Protein AF-A0A832TJN8-F1 (afdb_monomer_lite)

Secondary structure (DSSP, 8-state):
----SSS--GGG----SEEEEEEEEEEEE-SS-EEEEEEEEEEE-SS--S---EE--S--------SSS-----EEGGGTEE-

Foldseek 3Di:
DPPDPDPDDPVVDDDDQKDWDDKDWDWDDDPVDIDIDIDTDIDGPPDDDPDDKDQAEPDDDPDDADPPDGDDWDQPHVVSIID

Sequence (83 aa):
MNNRLYKYYPEDFGELTVDVLHMDMVFDVYDDRTNVKSVLRVRTKDSPIEKLELNCKDLEIRAVSCFQSEVSYRYRTDDAILE

pLDDT: mean 92.7, std 7.88, range [45.06, 98.38]

Structure (mmCIF, N/CA/C/O backbone):
data_AF-A0A832TJN8-F1
#
_entry.id   AF-A0A832TJN8-F1
#
loop_
_atom_site.group_PDB
_atom_site.id
_atom_site.type_symbol
_atom_site.label_atom_id
_atom_site.label_alt_id
_atom_site.label_comp_id
_atom_site.label_asym_id
_atom_site.label_entity_id
_atom_site.label_seq_id
_atom_site.pdbx_PDB_ins_code
_atom_site.Cartn_x
_atom_site.Cartn_y
_atom_site.Cartn_z
_atom_site.occupancy
_atom_site.B_iso_or_equiv
_atom_site.auth_seq_id
_atom_site.auth_comp_id
_atom_site.auth_asym_id
_atom_site.auth_atom_id
_atom_site.pdbx_PDB_model_num
ATOM 1 N N . MET A 1 1 ? -22.016 -20.926 9.218 1.00 45.06 1 MET A N 1
ATOM 2 C CA . MET A 1 1 ? -21.250 -20.171 8.203 1.00 45.06 1 MET A CA 1
ATOM 3 C C . MET A 1 1 ? -22.207 -19.195 7.547 1.00 45.06 1 MET A C 1
ATOM 5 O O . MET A 1 1 ? -23.202 -19.644 6.994 1.00 45.06 1 MET A O 1
ATOM 9 N N . ASN A 1 2 ? -21.974 -17.888 7.678 1.00 55.88 2 ASN A N 1
ATOM 10 C CA . ASN A 1 2 ? -22.783 -16.890 6.979 1.00 55.88 2 ASN A CA 1
ATOM 11 C C . ASN A 1 2 ? -22.459 -16.972 5.482 1.00 55.88 2 ASN A C 1
ATOM 13 O O . ASN A 1 2 ? -21.335 -16.675 5.087 1.00 55.88 2 ASN A O 1
ATOM 17 N N . ASN A 1 3 ? -23.429 -17.397 4.666 1.00 74.56 3 ASN A N 1
ATOM 18 C CA . ASN A 1 3 ? -23.344 -17.394 3.203 1.00 74.56 3 ASN A CA 1
ATOM 19 C C . ASN A 1 3 ? -23.399 -15.945 2.695 1.00 74.56 3 ASN A C 1
ATOM 21 O O . ASN A 1 3 ? -24.431 -15.465 2.230 1.00 74.56 3 ASN A O 1
ATOM 25 N N . ARG A 1 4 ? -22.293 -15.216 2.841 1.00 84.06 4 ARG A N 1
ATOM 26 C CA . ARG A 1 4 ? -22.131 -13.896 2.236 1.00 84.06 4 ARG A CA 1
ATOM 27 C C . ARG A 1 4 ? -21.863 -14.076 0.737 1.00 84.06 4 ARG A C 1
ATOM 29 O O . ARG A 1 4 ? -20.909 -14.746 0.363 1.00 84.06 4 ARG A O 1
ATOM 36 N N . LEU A 1 5 ? -22.708 -13.475 -0.108 1.00 87.31 5 LEU A N 1
ATOM 37 C CA . LEU A 1 5 ? -22.568 -13.502 -1.573 1.00 87.31 5 LEU A CA 1
ATOM 38 C C . LEU A 1 5 ? -21.369 -12.666 -2.066 1.00 87.31 5 LEU A C 1
ATOM 40 O O . LEU A 1 5 ? -20.743 -13.003 -3.066 1.00 87.31 5 LEU A O 1
ATOM 44 N N . TYR A 1 6 ? -21.050 -11.586 -1.348 1.00 85.88 6 TYR A N 1
ATOM 45 C CA . TYR A 1 6 ? -19.950 -10.665 -1.641 1.00 85.88 6 TYR A CA 1
ATOM 46 C C . TYR A 1 6 ? -18.963 -10.572 -0.473 1.00 85.88 6 TYR A C 1
ATOM 48 O O . TYR A 1 6 ? -19.325 -10.836 0.673 1.00 85.88 6 TYR A O 1
ATOM 56 N N . LYS A 1 7 ? -17.716 -10.172 -0.769 1.00 82.62 7 LYS A N 1
ATOM 57 C CA . LYS A 1 7 ? -16.654 -9.988 0.237 1.00 82.62 7 LYS A CA 1
ATOM 58 C C . LYS A 1 7 ? -16.961 -8.841 1.209 1.00 82.62 7 LYS A C 1
ATOM 60 O O . LYS A 1 7 ? -16.661 -8.978 2.388 1.00 82.62 7 LYS A O 1
ATOM 65 N N . TYR A 1 8 ? -17.574 -7.760 0.719 1.00 88.31 8 TYR A N 1
ATOM 66 C CA . TYR A 1 8 ? -17.860 -6.550 1.492 1.00 88.31 8 TYR A CA 1
ATOM 67 C C . TYR A 1 8 ? -19.335 -6.150 1.401 1.00 88.31 8 TYR A C 1
ATOM 69 O O . TYR A 1 8 ? -19.946 -6.255 0.335 1.00 88.31 8 TYR A O 1
ATOM 77 N N . TYR A 1 9 ? -19.864 -5.640 2.507 1.00 90.38 9 TYR A N 1
ATOM 78 C CA . TYR A 1 9 ? -21.180 -5.027 2.663 1.00 90.38 9 TYR A CA 1
ATOM 79 C C . TYR A 1 9 ? -21.031 -3.648 3.319 1.00 90.38 9 TYR A C 1
ATOM 81 O O . TYR A 1 9 ? -20.001 -3.396 3.944 1.00 90.38 9 TYR A O 1
ATOM 89 N N . PRO A 1 10 ? -22.024 -2.746 3.205 1.00 91.19 10 PRO A N 1
ATOM 90 C CA . PRO A 1 10 ? -21.944 -1.400 3.777 1.00 91.19 10 PRO A CA 1
ATOM 91 C C . PRO A 1 10 ? -21.528 -1.365 5.254 1.00 91.19 10 PRO A C 1
ATOM 93 O O . PRO A 1 10 ? -20.737 -0.512 5.640 1.00 91.19 10 PRO A O 1
ATOM 96 N N . GLU A 1 11 ? -22.002 -2.312 6.064 1.00 90.06 11 GLU A N 1
ATOM 97 C CA . GLU A 1 11 ? -21.665 -2.419 7.486 1.00 90.06 11 GLU A CA 1
ATOM 98 C C . GLU A 1 11 ? -20.202 -2.796 7.774 1.00 90.06 11 GLU A C 1
ATOM 100 O O . GLU A 1 11 ? -19.735 -2.591 8.892 1.00 90.06 11 GLU A O 1
ATOM 105 N N . ASP A 1 12 ? -19.470 -3.321 6.787 1.00 87.81 12 ASP A N 1
ATOM 106 C CA . ASP A 1 12 ? -18.045 -3.640 6.927 1.00 87.81 12 ASP A CA 1
ATOM 107 C C . ASP A 1 12 ? -17.158 -2.383 6.815 1.00 87.81 12 ASP A C 1
ATOM 109 O O . ASP A 1 12 ? -15.972 -2.427 7.143 1.00 87.81 12 ASP A O 1
ATOM 113 N N . PHE A 1 13 ? -17.711 -1.256 6.351 1.00 86.44 13 PHE A N 1
ATOM 114 C CA . PHE A 1 13 ? -16.978 -0.005 6.170 1.00 86.44 13 PHE A CA 1
ATOM 115 C C . PHE A 1 13 ? -17.170 0.911 7.381 1.00 86.44 13 PHE A C 1
ATOM 117 O O . PHE A 1 13 ? -18.130 1.674 7.470 1.00 86.44 13 PHE A O 1
ATOM 124 N N . GLY A 1 14 ? -16.230 0.824 8.321 1.00 85.62 14 GLY A N 1
ATOM 125 C CA . GLY A 1 14 ? -16.113 1.754 9.442 1.00 85.62 14 GLY A CA 1
ATOM 126 C C . GLY A 1 14 ? -15.315 3.012 9.097 1.00 85.62 14 GLY A C 1
ATOM 127 O O . GLY A 1 14 ? -14.776 3.167 7.998 1.00 85.62 14 GLY A O 1
ATOM 128 N N . GLU A 1 15 ? -15.202 3.914 10.068 1.00 87.81 15 GLU A N 1
ATOM 129 C CA . GLU A 1 15 ? -14.302 5.056 9.945 1.00 87.81 15 GLU A CA 1
ATOM 130 C C . GLU A 1 15 ? -12.838 4.606 9.939 1.00 87.81 15 GLU A C 1
ATOM 132 O O . GLU A 1 15 ? -12.420 3.745 10.714 1.00 87.81 15 GLU A 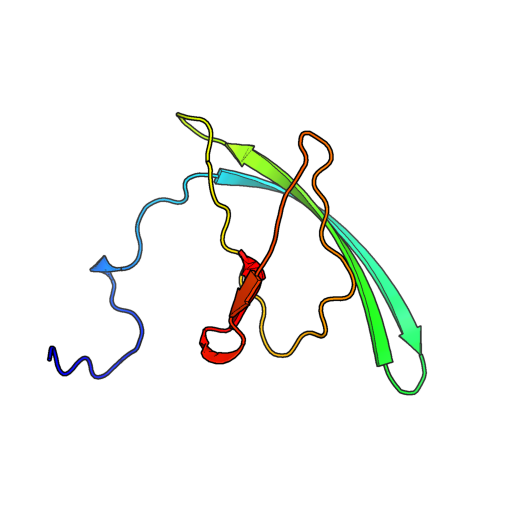O 1
ATOM 137 N N . LEU A 1 16 ? -12.032 5.229 9.078 1.00 90.56 16 LEU A N 1
ATOM 138 C CA . LEU A 1 16 ? -10.588 5.019 9.082 1.00 90.56 16 LEU A CA 1
ATOM 139 C C . LEU A 1 16 ? -9.980 5.565 10.377 1.00 90.56 16 LEU A C 1
ATOM 141 O O . LEU A 1 16 ? -10.298 6.680 10.791 1.00 90.56 16 LEU A O 1
ATOM 145 N N . THR A 1 17 ? -9.051 4.813 10.963 1.00 92.12 17 THR A N 1
ATOM 146 C CA . THR A 1 17 ? -8.307 5.189 12.180 1.00 92.12 17 THR A CA 1
ATOM 147 C C . THR A 1 17 ? -7.148 6.153 11.908 1.00 92.12 17 THR A C 1
ATOM 149 O O . THR A 1 17 ? -6.556 6.708 12.839 1.00 92.12 17 THR A O 1
ATOM 152 N N . VAL A 1 18 ? -6.827 6.372 10.631 1.00 94.25 18 VAL A N 1
ATOM 153 C CA . VAL A 1 18 ? -5.763 7.266 10.172 1.00 94.25 18 VAL A CA 1
ATOM 154 C C . VAL A 1 18 ? -6.251 8.190 9.066 1.00 94.25 18 VAL A C 1
ATOM 156 O O . VAL A 1 18 ? -7.093 7.813 8.252 1.00 94.25 18 VAL A O 1
ATOM 159 N N . ASP A 1 19 ? -5.653 9.374 9.003 1.00 94.94 19 ASP A N 1
ATOM 160 C CA . ASP A 1 19 ? -5.739 10.270 7.856 1.00 94.94 19 ASP A CA 1
ATOM 161 C C . ASP A 1 19 ? -4.460 10.159 7.022 1.00 94.94 19 ASP A C 1
ATOM 163 O O . ASP A 1 19 ? -3.343 10.249 7.544 1.00 94.94 19 ASP A O 1
ATOM 167 N N . VAL A 1 20 ? -4.608 10.004 5.707 1.00 93.75 20 VAL A N 1
ATOM 168 C CA . VAL A 1 20 ? -3.480 10.075 4.772 1.00 93.75 20 VAL A CA 1
ATOM 169 C C . VAL A 1 20 ? -3.170 11.544 4.502 1.00 93.75 20 VAL A C 1
ATOM 171 O O . VAL A 1 20 ? -4.007 12.273 3.976 1.00 93.75 20 VAL A O 1
AT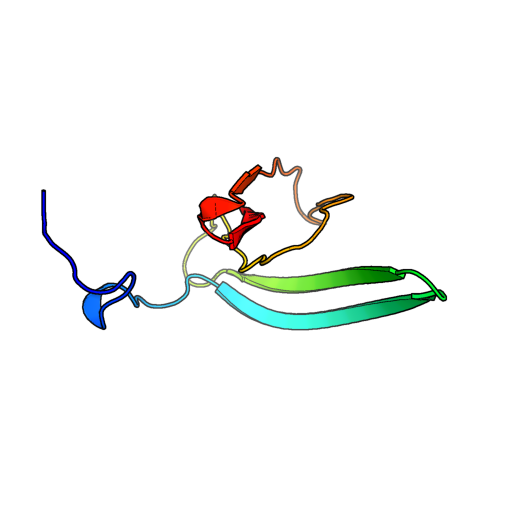OM 174 N N . LEU A 1 21 ? -1.968 11.989 4.870 1.00 96.25 21 LEU A N 1
ATOM 175 C CA . LEU A 1 21 ? -1.546 13.380 4.691 1.00 96.25 21 LEU A CA 1
ATOM 176 C C . LEU A 1 21 ? -0.843 13.606 3.354 1.00 96.25 21 LEU A C 1
ATOM 178 O O . LEU A 1 21 ? -1.060 14.628 2.711 1.00 96.25 21 LEU A O 1
ATOM 182 N N . HIS A 1 22 ? 0.052 12.689 2.984 1.00 96.50 22 HIS A N 1
ATOM 183 C CA . HIS A 1 22 ? 0.864 12.789 1.775 1.00 96.50 22 HIS A CA 1
ATOM 184 C C . HIS A 1 22 ? 1.376 11.417 1.340 1.00 96.50 22 HIS A C 1
ATOM 186 O O . HIS A 1 22 ? 1.534 10.520 2.173 1.00 96.50 22 HIS A O 1
ATOM 192 N N . MET A 1 23 ? 1.696 11.283 0.056 1.00 95.88 23 MET A N 1
ATOM 193 C CA . MET A 1 23 ? 2.360 10.111 -0.496 1.00 95.88 23 MET A CA 1
ATOM 194 C C . MET A 1 23 ? 3.388 10.552 -1.532 1.00 95.88 23 MET A C 1
ATOM 196 O O . MET A 1 23 ? 3.044 11.220 -2.503 1.00 95.88 23 MET A O 1
ATOM 200 N N . ASP A 1 24 ? 4.635 10.147 -1.325 1.00 97.38 24 ASP A N 1
ATOM 201 C CA . ASP A 1 24 ? 5.708 10.303 -2.300 1.00 97.38 24 ASP A CA 1
ATOM 202 C C . ASP A 1 24 ? 5.946 8.969 -2.999 1.00 97.38 24 ASP A C 1
ATOM 204 O O . ASP A 1 24 ? 6.101 7.936 -2.341 1.00 97.38 24 ASP A O 1
ATOM 208 N N . MET A 1 25 ? 5.996 8.985 -4.330 1.00 97.50 25 MET A N 1
ATOM 209 C CA . MET A 1 25 ? 6.237 7.790 -5.132 1.00 97.50 25 MET A CA 1
ATOM 210 C C . MET A 1 25 ? 7.375 8.020 -6.116 1.00 97.50 25 MET A C 1
ATOM 212 O O . MET A 1 25 ? 7.413 9.028 -6.819 1.00 97.50 25 MET A O 1
ATOM 216 N N . VAL A 1 26 ? 8.281 7.051 -6.187 1.00 98.31 26 VAL A N 1
ATOM 217 C CA . VAL A 1 26 ? 9.349 6.990 -7.185 1.00 98.31 26 VAL A CA 1
ATOM 218 C C . VAL A 1 26 ? 9.195 5.690 -7.956 1.00 98.31 26 VAL A C 1
ATOM 220 O O . VAL A 1 26 ? 9.059 4.624 -7.351 1.00 98.31 26 VAL A O 1
ATOM 223 N N . PHE A 1 27 ? 9.198 5.798 -9.282 1.00 98.25 27 PHE A N 1
ATOM 224 C CA . PHE A 1 27 ? 9.047 4.680 -10.202 1.00 98.25 27 PHE A CA 1
ATOM 225 C C . PHE A 1 27 ? 10.321 4.538 -11.026 1.00 98.25 27 PHE A C 1
ATOM 227 O O . PHE A 1 27 ? 10.619 5.399 -11.853 1.00 98.25 27 PHE A O 1
ATOM 234 N N . ASP A 1 28 ? 11.030 3.434 -10.827 1.00 98.31 28 ASP A N 1
ATOM 235 C CA . ASP A 1 28 ? 12.141 3.041 -11.685 1.00 98.31 28 ASP A CA 1
ATOM 236 C C . ASP A 1 28 ? 11.612 2.021 -12.698 1.00 98.31 28 ASP A C 1
ATOM 238 O O . ASP A 1 28 ? 11.274 0.887 -12.341 1.00 98.31 28 ASP A O 1
ATOM 242 N N . VAL A 1 29 ? 11.486 2.445 -13.955 1.00 98.38 29 VAL A N 1
ATOM 243 C CA . VAL A 1 29 ? 10.892 1.648 -15.036 1.00 98.38 29 VAL A CA 1
ATOM 244 C C . VAL A 1 29 ? 11.992 0.975 -15.853 1.00 98.38 29 VAL A C 1
ATOM 246 O O . VAL A 1 29 ? 12.912 1.637 -16.332 1.00 98.38 29 VAL A O 1
ATOM 249 N N . TYR A 1 30 ? 11.869 -0.337 -16.024 1.00 98.06 30 TYR A N 1
ATOM 250 C CA . TYR A 1 30 ? 12.722 -1.183 -16.855 1.00 98.06 30 TYR A CA 1
ATOM 251 C C . TYR A 1 30 ? 11.866 -1.901 -17.906 1.00 98.06 30 TYR A C 1
ATOM 253 O O . TYR A 1 30 ? 10.638 -1.889 -17.831 1.00 98.06 30 TYR A O 1
ATOM 261 N N . ASP A 1 31 ? 12.511 -2.574 -18.857 1.00 98.38 31 ASP A N 1
ATOM 262 C CA . ASP A 1 31 ? 11.819 -3.280 -19.942 1.00 98.38 31 ASP A CA 1
ATOM 263 C C . ASP A 1 31 ? 10.897 -4.411 -19.446 1.00 98.38 31 ASP A C 1
ATOM 265 O O . ASP A 1 31 ? 9.886 -4.708 -20.080 1.00 98.38 31 ASP A O 1
ATOM 269 N N . ASP A 1 32 ? 11.234 -5.047 -18.318 1.00 98.06 32 ASP A N 1
ATOM 270 C CA . ASP A 1 32 ? 10.549 -6.233 -17.786 1.00 98.06 32 ASP A CA 1
ATOM 271 C C . ASP A 1 32 ? 9.816 -6.001 -16.455 1.00 98.06 32 ASP A C 1
ATOM 273 O O . ASP A 1 32 ? 9.074 -6.874 -15.999 1.00 98.06 32 ASP A O 1
ATOM 277 N N . ARG A 1 33 ? 10.023 -4.848 -15.808 1.00 97.06 33 ARG A N 1
ATOM 278 C CA . ARG A 1 33 ? 9.464 -4.545 -14.485 1.00 97.06 33 ARG A CA 1
ATOM 279 C C . ARG A 1 33 ? 9.454 -3.053 -14.188 1.00 97.06 33 ARG A C 1
ATOM 281 O O . ARG A 1 33 ? 10.243 -2.286 -14.730 1.00 97.06 33 ARG A O 1
ATOM 288 N N . THR A 1 34 ? 8.659 -2.682 -13.194 1.00 98.19 34 THR A N 1
ATOM 289 C CA . THR A 1 34 ? 8.725 -1.365 -12.559 1.00 98.19 34 THR A CA 1
ATOM 290 C C . THR A 1 34 ? 8.958 -1.552 -11.071 1.00 98.19 34 THR A C 1
ATOM 292 O O . THR A 1 34 ? 8.159 -2.197 -10.393 1.00 98.19 34 THR A O 1
ATOM 295 N N . ASN A 1 35 ? 10.035 -0.972 -10.554 1.00 98.00 35 ASN A N 1
ATOM 296 C CA . ASN A 1 35 ? 10.261 -0.902 -9.119 1.00 98.00 35 ASN A CA 1
ATOM 297 C C . ASN A 1 35 ? 9.598 0.364 -8.579 1.00 98.00 35 ASN A C 1
ATOM 299 O O . ASN A 1 35 ? 9.780 1.450 -9.128 1.00 98.00 35 ASN A O 1
ATOM 303 N N . VAL A 1 36 ? 8.844 0.227 -7.491 1.00 97.88 36 VAL A N 1
ATOM 304 C CA . VAL A 1 36 ? 8.140 1.348 -6.867 1.00 97.88 36 VAL A CA 1
ATOM 305 C C . VAL A 1 36 ? 8.642 1.528 -5.447 1.00 97.88 36 VAL A C 1
ATOM 307 O O . VAL A 1 36 ? 8.561 0.612 -4.629 1.00 97.88 36 VAL A O 1
ATOM 310 N N . LYS A 1 37 ? 9.119 2.732 -5.137 1.00 97.81 37 LYS A N 1
ATOM 311 C CA . LYS A 1 37 ? 9.318 3.178 -3.760 1.00 97.81 37 LYS A CA 1
ATOM 312 C C . LYS A 1 37 ? 8.180 4.116 -3.391 1.00 97.81 37 LYS A C 1
ATOM 314 O O . LYS A 1 37 ? 7.990 5.137 -4.044 1.00 97.81 37 LYS A O 1
ATOM 319 N N . SER A 1 38 ? 7.457 3.778 -2.331 1.00 96.12 38 SER A N 1
ATOM 320 C CA . SER A 1 38 ? 6.374 4.592 -1.783 1.00 96.12 38 SER A CA 1
ATOM 321 C C . SER A 1 38 ? 6.710 5.016 -0.358 1.00 96.12 38 SER A C 1
ATOM 323 O O . SER A 1 38 ? 7.088 4.179 0.461 1.00 96.12 38 SER A O 1
ATOM 325 N N . VAL A 1 39 ? 6.548 6.302 -0.056 1.00 96.81 39 VAL A N 1
ATOM 326 C CA . VAL A 1 39 ? 6.616 6.845 1.304 1.00 96.81 39 VAL A CA 1
ATOM 327 C C . VAL A 1 39 ? 5.264 7.462 1.629 1.00 96.81 39 VAL A C 1
ATOM 329 O O . VAL A 1 39 ? 4.896 8.503 1.090 1.00 96.81 39 VAL A O 1
ATOM 332 N N . LEU A 1 40 ? 4.520 6.804 2.515 1.00 96.00 40 LEU A N 1
ATOM 333 C CA . LEU A 1 40 ? 3.199 7.243 2.950 1.00 96.00 40 LEU A CA 1
ATOM 334 C C . LEU A 1 40 ? 3.312 7.976 4.289 1.00 96.00 40 LEU A C 1
ATOM 336 O O . LEU A 1 40 ? 3.786 7.411 5.275 1.00 96.00 40 LEU A O 1
ATOM 340 N N . ARG A 1 41 ? 2.848 9.227 4.344 1.00 95.81 41 ARG A N 1
ATOM 341 C CA . ARG A 1 41 ? 2.737 9.988 5.591 1.00 95.81 41 ARG A CA 1
ATOM 342 C C . ARG A 1 41 ? 1.297 9.945 6.080 1.00 95.81 41 ARG A C 1
ATOM 344 O O . ARG A 1 41 ? 0.412 10.537 5.464 1.00 95.81 41 ARG A O 1
ATOM 351 N N . VAL A 1 42 ? 1.087 9.295 7.218 1.00 94.31 42 VAL A N 1
ATOM 352 C CA . VAL A 1 42 ? -0.221 9.186 7.875 1.00 94.31 42 VAL A CA 1
ATOM 353 C C . VAL A 1 42 ? -0.242 9.931 9.206 1.00 94.31 42 VAL A C 1
ATOM 355 O O . VAL A 1 42 ? 0.801 10.173 9.816 1.00 94.31 42 VAL A O 1
ATOM 358 N N . ARG A 1 43 ? -1.440 10.301 9.654 1.00 94.75 43 ARG A N 1
ATOM 359 C CA . ARG A 1 43 ? -1.716 10.806 11.000 1.00 94.75 43 ARG A CA 1
ATOM 360 C C . ARG A 1 43 ? -2.704 9.865 11.669 1.00 94.75 43 ARG A C 1
ATOM 362 O O . ARG A 1 43 ? -3.766 9.621 11.110 1.00 94.75 43 ARG A O 1
ATOM 369 N N . THR A 1 44 ? -2.375 9.355 12.848 1.00 94.31 44 THR A N 1
ATOM 370 C CA . THR A 1 44 ? -3.358 8.664 13.691 1.00 94.31 44 THR A CA 1
ATOM 371 C C . THR A 1 44 ? -4.399 9.664 14.182 1.00 94.31 44 THR A C 1
ATOM 373 O O . THR A 1 44 ? -4.048 10.813 14.461 1.00 94.31 44 THR A O 1
ATOM 376 N N . LYS A 1 45 ? -5.659 9.241 14.283 1.00 93.44 45 LYS A N 1
ATOM 377 C CA . LYS A 1 45 ? -6.728 10.069 14.850 1.00 93.44 45 LYS A CA 1
ATOM 378 C C . LYS A 1 45 ? -6.657 10.068 16.384 1.00 93.44 45 LYS A C 1
ATOM 380 O O . LYS A 1 45 ? -5.658 10.501 16.951 1.00 93.44 45 LYS A O 1
ATOM 385 N N . ASP A 1 46 ? -7.692 9.578 17.056 1.00 90.62 46 ASP A N 1
ATOM 386 C CA . ASP A 1 46 ? -7.899 9.776 18.495 1.00 90.62 46 ASP A CA 1
ATOM 387 C C . ASP A 1 46 ? -6.927 8.992 19.389 1.00 90.62 46 ASP A C 1
ATOM 389 O O . ASP A 1 46 ? -6.701 9.365 20.540 1.00 90.62 46 ASP A O 1
ATOM 393 N N . SER A 1 47 ? -6.328 7.915 18.875 1.00 90.69 47 SER A N 1
ATOM 394 C CA . SER A 1 47 ? -5.411 7.061 19.628 1.00 90.69 47 SER A CA 1
ATOM 395 C C . SER A 1 47 ? -4.265 6.530 18.763 1.00 90.69 47 SER A C 1
ATOM 397 O O . SER A 1 47 ? -4.405 6.437 17.539 1.00 90.69 47 SER A O 1
ATOM 399 N N . PRO A 1 48 ? -3.139 6.124 19.381 1.00 91.19 48 PRO A N 1
ATOM 400 C CA . PRO A 1 48 ? -2.138 5.307 18.705 1.00 91.19 48 PRO A CA 1
ATOM 401 C C . PRO A 1 48 ? -2.770 4.049 18.099 1.00 91.19 48 PRO A C 1
ATOM 403 O O . PRO A 1 48 ? -3.771 3.540 18.609 1.00 91.19 48 PRO A O 1
ATOM 406 N N . ILE A 1 49 ? -2.165 3.545 17.025 1.00 92.19 49 ILE A N 1
ATOM 407 C CA . ILE A 1 49 ? -2.570 2.297 16.373 1.00 92.19 49 ILE A CA 1
ATOM 408 C C . ILE A 1 49 ? -1.466 1.256 16.531 1.00 92.19 49 ILE A C 1
ATOM 410 O O . ILE A 1 49 ? -0.284 1.587 16.464 1.00 92.19 49 ILE A O 1
ATOM 414 N N . GLU A 1 50 ? -1.855 -0.004 16.702 1.00 92.19 50 GLU A N 1
ATOM 415 C CA . GLU A 1 50 ? -0.918 -1.137 16.729 1.00 92.19 50 GLU A CA 1
ATOM 416 C C . GLU A 1 50 ? -0.749 -1.786 15.349 1.00 92.19 50 GLU A C 1
ATOM 418 O O . GLU A 1 50 ? 0.221 -2.499 15.112 1.00 92.19 50 GLU A O 1
ATOM 423 N N . LYS A 1 51 ? -1.693 -1.540 14.432 1.00 93.25 51 LYS A N 1
ATOM 424 C CA . LYS A 1 51 ? -1.766 -2.175 13.114 1.00 93.25 51 LYS A CA 1
ATOM 425 C C . LYS A 1 51 ? -2.279 -1.192 12.066 1.00 93.25 51 LYS A C 1
ATOM 427 O O . LYS A 1 51 ? -3.225 -0.449 12.332 1.00 93.25 51 LYS A O 1
ATOM 432 N N . LEU A 1 52 ? -1.690 -1.229 10.872 1.00 93.25 52 LEU A N 1
ATOM 433 C CA . LEU A 1 52 ? -2.139 -0.483 9.698 1.00 93.25 52 LEU A CA 1
ATOM 434 C C . LEU A 1 52 ? -2.270 -1.444 8.517 1.00 93.25 52 LEU A C 1
ATOM 436 O O . LEU A 1 52 ? -1.273 -1.981 8.054 1.00 93.25 52 LEU A O 1
ATOM 440 N N . GLU A 1 53 ? -3.488 -1.632 8.014 1.00 94.19 53 GLU A N 1
ATOM 441 C CA . GLU A 1 53 ? -3.728 -2.454 6.826 1.00 94.19 53 GLU A CA 1
ATOM 442 C C . GLU A 1 53 ? -3.716 -1.584 5.565 1.00 94.19 53 GLU A C 1
ATOM 444 O O . GLU A 1 53 ? -4.435 -0.588 5.462 1.00 94.19 53 GLU A O 1
ATOM 449 N N . LEU A 1 54 ? -2.894 -1.971 4.594 1.00 94.69 54 LEU A N 1
ATOM 450 C CA . LEU A 1 54 ? -2.763 -1.329 3.296 1.00 94.69 54 LEU A CA 1
ATOM 451 C C . LEU A 1 54 ? -3.222 -2.290 2.202 1.00 94.69 54 LEU A C 1
ATOM 453 O O . LEU A 1 54 ? -2.805 -3.448 2.147 1.00 94.69 54 LEU A O 1
ATOM 457 N N . ASN A 1 55 ? -4.040 -1.785 1.282 1.00 93.69 55 ASN A N 1
ATOM 458 C CA . ASN A 1 55 ? -4.398 -2.531 0.082 1.00 93.69 55 ASN A CA 1
ATOM 459 C C . ASN A 1 55 ? -3.139 -2.800 -0.748 1.00 93.69 55 ASN A C 1
ATOM 461 O O . ASN A 1 55 ? -2.402 -1.881 -1.103 1.00 93.69 55 ASN A O 1
ATOM 465 N N . CYS A 1 56 ? -2.909 -4.066 -1.066 1.00 94.88 56 CYS A N 1
ATOM 466 C CA . CYS A 1 56 ? -1.705 -4.541 -1.723 1.00 94.88 56 CYS A CA 1
ATOM 467 C C . CYS A 1 56 ? -2.060 -5.727 -2.621 1.00 94.88 56 CYS A C 1
ATOM 469 O O . CYS A 1 56 ? -2.130 -6.867 -2.167 1.00 94.88 56 CYS A O 1
ATOM 471 N N . LYS A 1 57 ? -2.314 -5.479 -3.906 1.00 96.06 57 LYS A N 1
ATOM 472 C CA . LYS A 1 57 ? -2.729 -6.527 -4.845 1.00 96.06 57 LYS A CA 1
ATOM 473 C C . LYS A 1 57 ? -1.633 -6.825 -5.858 1.00 96.06 57 LYS A C 1
ATOM 475 O O . L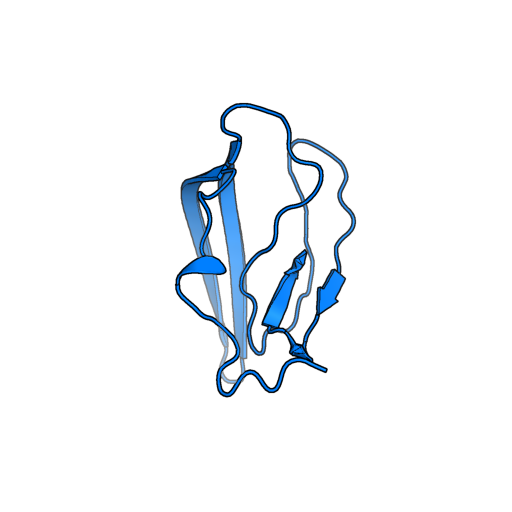YS A 1 57 ? -1.208 -5.914 -6.559 1.00 96.06 57 LYS A O 1
ATOM 480 N N . ASP A 1 58 ? -1.242 -8.096 -5.941 1.00 95.25 58 ASP A N 1
ATOM 481 C CA . ASP A 1 58 ? -0.300 -8.624 -6.933 1.00 95.25 58 ASP A CA 1
ATOM 482 C C . ASP A 1 58 ? 1.042 -7.863 -6.961 1.00 95.25 58 ASP A C 1
ATOM 484 O O . ASP A 1 58 ? 1.604 -7.596 -8.022 1.00 95.25 58 ASP A O 1
ATOM 488 N N . LEU A 1 59 ? 1.557 -7.500 -5.777 1.00 95.69 59 LEU A N 1
ATOM 489 C CA . LEU A 1 59 ? 2.843 -6.816 -5.618 1.00 95.69 59 LEU A CA 1
ATOM 490 C C . LEU A 1 59 ? 3.892 -7.738 -4.998 1.00 95.69 59 LEU A C 1
ATOM 492 O O . LEU A 1 59 ? 3.624 -8.466 -4.043 1.00 95.69 59 LEU A O 1
ATOM 496 N N . GLU A 1 60 ? 5.126 -7.638 -5.487 1.00 96.44 60 GLU A N 1
ATOM 497 C CA . GLU A 1 60 ? 6.281 -8.235 -4.825 1.00 96.44 60 GLU A CA 1
ATOM 498 C C . GLU A 1 60 ? 6.835 -7.265 -3.772 1.00 96.44 60 GLU A C 1
ATOM 500 O O . GLU A 1 60 ? 7.495 -6.272 -4.091 1.00 96.44 60 GLU A O 1
ATOM 505 N N . ILE A 1 61 ? 6.573 -7.548 -2.494 1.00 96.62 61 ILE A N 1
ATOM 506 C CA . ILE A 1 61 ? 7.063 -6.720 -1.389 1.00 96.62 61 ILE A CA 1
ATOM 507 C C . ILE A 1 61 ? 8.550 -6.985 -1.157 1.00 96.62 61 ILE A C 1
ATOM 509 O O . ILE A 1 61 ? 8.951 -8.066 -0.735 1.00 96.62 61 ILE A O 1
ATOM 513 N N . ARG A 1 62 ? 9.374 -5.967 -1.422 1.00 96.00 62 ARG A N 1
ATOM 514 C CA . ARG A 1 62 ? 10.830 -6.026 -1.220 1.00 96.00 62 ARG A CA 1
ATOM 515 C C . ARG A 1 62 ? 11.251 -5.622 0.189 1.00 96.00 62 ARG A C 1
ATOM 517 O O . ARG A 1 62 ? 12.171 -6.213 0.744 1.00 96.00 62 ARG A O 1
ATOM 524 N N . ALA A 1 63 ? 10.607 -4.600 0.745 1.00 95.62 63 ALA A N 1
ATOM 525 C CA . ALA A 1 63 ? 10.878 -4.090 2.082 1.00 95.62 63 ALA A CA 1
ATOM 526 C C . ALA A 1 63 ? 9.713 -3.223 2.571 1.00 95.62 63 ALA A C 1
ATOM 528 O O . ALA A 1 63 ? 9.056 -2.552 1.774 1.00 95.62 63 ALA A O 1
ATOM 529 N N . VAL A 1 64 ? 9.517 -3.197 3.887 1.00 97.00 64 VAL A N 1
ATOM 530 C CA . VAL A 1 64 ? 8.599 -2.292 4.585 1.00 97.00 64 VAL A CA 1
ATOM 531 C C . VAL A 1 64 ? 9.349 -1.712 5.773 1.00 97.00 64 VAL A C 1
ATOM 533 O O . VAL A 1 64 ? 10.082 -2.427 6.455 1.00 97.00 64 VAL A O 1
ATOM 536 N N . SER A 1 65 ? 9.195 -0.415 6.010 1.00 95.88 65 SER A N 1
ATOM 537 C CA . SER A 1 65 ? 9.774 0.250 7.172 1.00 95.88 65 SER A CA 1
ATOM 538 C C . SER A 1 65 ? 8.907 1.420 7.617 1.00 95.88 65 SER A C 1
ATOM 540 O O . SER A 1 65 ? 8.144 1.989 6.836 1.00 95.88 65 SER A O 1
ATOM 542 N N . CYS A 1 66 ? 9.042 1.783 8.889 1.00 94.44 66 CYS A N 1
ATOM 543 C CA . CYS A 1 66 ? 8.427 2.960 9.480 1.00 94.44 66 CYS A CA 1
ATOM 544 C C . CYS A 1 66 ? 9.530 3.848 10.059 1.00 94.44 66 CYS A C 1
ATOM 546 O O . CYS A 1 66 ? 10.492 3.360 10.644 1.00 94.44 66 CYS A O 1
ATOM 548 N N . PHE A 1 67 ? 9.405 5.164 9.887 1.00 90.56 67 PHE A N 1
ATOM 549 C CA . PHE A 1 67 ? 10.401 6.109 10.397 1.00 90.56 67 PHE A CA 1
ATOM 550 C C . PHE A 1 67 ? 10.347 6.261 11.926 1.00 90.56 67 PHE A C 1
ATOM 552 O O . PHE A 1 67 ? 11.359 6.562 12.549 1.00 90.56 67 PHE A O 1
ATOM 559 N N . GLN A 1 68 ? 9.166 6.098 12.530 1.00 89.81 68 GLN A N 1
ATOM 560 C CA . GLN A 1 68 ? 8.937 6.412 13.945 1.00 89.81 68 GLN A CA 1
ATOM 561 C C . GLN A 1 68 ? 9.194 5.230 14.886 1.00 89.81 68 GLN A C 1
ATOM 563 O O . GLN A 1 68 ? 9.439 5.448 16.071 1.00 89.81 68 GLN A O 1
ATOM 568 N N . SER A 1 69 ? 9.122 3.998 14.385 1.00 89.25 69 SER A N 1
ATOM 569 C CA . SER A 1 69 ? 9.235 2.787 15.194 1.00 89.25 69 SER A CA 1
ATOM 570 C C . SER A 1 69 ? 9.682 1.598 14.352 1.00 89.25 69 SER A C 1
ATOM 572 O O . SER A 1 69 ? 9.489 1.571 13.136 1.00 89.25 69 SER A O 1
ATOM 574 N N . GLU A 1 70 ? 10.234 0.584 15.013 1.00 94.19 70 GLU A N 1
ATOM 575 C CA . GLU A 1 70 ? 10.396 -0.731 14.400 1.00 94.19 70 GLU A CA 1
ATOM 576 C C . GLU A 1 70 ? 9.020 -1.330 14.081 1.00 94.19 70 GLU A C 1
ATOM 578 O O . GLU A 1 70 ? 8.053 -1.126 14.820 1.00 94.19 70 GLU A O 1
ATOM 583 N N . VAL A 1 71 ? 8.927 -2.029 12.951 1.00 95.50 71 VAL A N 1
ATOM 584 C CA . VAL A 1 71 ? 7.698 -2.672 12.484 1.00 95.50 71 VAL A CA 1
ATOM 585 C C . VAL A 1 71 ? 8.019 -4.055 11.946 1.00 95.50 71 VAL A C 1
ATOM 587 O O . VAL A 1 71 ? 9.031 -4.262 11.277 1.00 95.50 71 VAL A O 1
ATOM 590 N N . SER A 1 72 ? 7.125 -4.996 12.206 1.00 96.44 72 SER A N 1
ATOM 591 C CA . SER A 1 72 ? 7.027 -6.240 11.451 1.00 96.44 72 SER A CA 1
ATOM 592 C C . SER A 1 72 ? 5.916 -6.096 10.422 1.00 96.44 72 SER A C 1
ATOM 594 O O . SER A 1 72 ? 4.979 -5.342 10.667 1.00 96.44 72 SER A O 1
ATOM 596 N N . TYR A 1 73 ? 5.987 -6.839 9.320 1.00 96.81 73 TYR A N 1
ATOM 597 C CA . TYR A 1 73 ? 4.919 -6.839 8.326 1.00 96.81 73 TYR A CA 1
ATOM 598 C C . TYR A 1 73 ? 4.555 -8.253 7.879 1.00 96.81 73 TYR A C 1
ATOM 600 O O . TYR A 1 73 ? 5.381 -9.171 7.914 1.00 96.81 73 TYR A O 1
ATOM 608 N N . ARG A 1 74 ? 3.320 -8.416 7.409 1.00 96.88 74 ARG A N 1
ATOM 609 C CA . ARG A 1 74 ? 2.810 -9.626 6.770 1.00 96.88 74 ARG A CA 1
ATOM 610 C C . ARG A 1 74 ? 2.060 -9.251 5.500 1.00 96.88 74 ARG A C 1
ATOM 612 O O . ARG A 1 74 ? 1.132 -8.452 5.527 1.00 96.88 74 ARG A O 1
ATOM 619 N N . TYR A 1 75 ? 2.410 -9.894 4.387 1.00 96.62 75 TYR A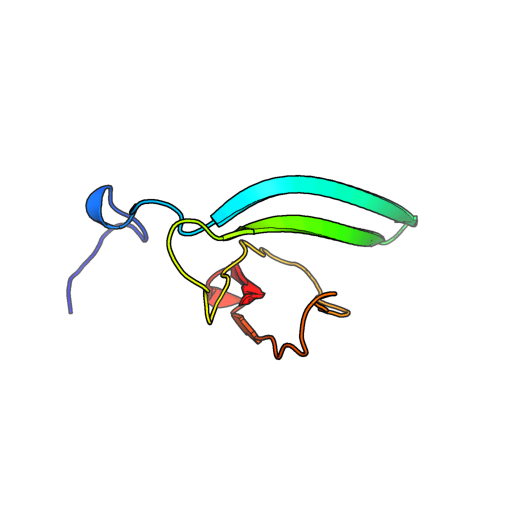 N 1
ATOM 620 C CA . TYR A 1 75 ? 1.613 -9.803 3.169 1.00 96.62 75 TYR A CA 1
ATOM 621 C C . TYR A 1 75 ? 0.636 -10.983 3.078 1.00 96.62 75 TYR A C 1
ATOM 623 O O . TYR A 1 75 ? 1.046 -12.139 2.960 1.00 96.62 75 TYR A O 1
ATOM 631 N N . ARG A 1 76 ? -0.666 -10.698 3.169 1.00 95.38 76 ARG A N 1
ATOM 632 C CA . ARG A 1 76 ? -1.759 -11.653 2.961 1.00 95.38 76 ARG A CA 1
ATOM 633 C C . ARG A 1 76 ? -2.190 -11.614 1.496 1.00 95.38 76 ARG A C 1
ATOM 635 O O . ARG A 1 76 ? -3.095 -10.864 1.133 1.00 95.38 76 ARG A O 1
ATOM 642 N N . THR A 1 77 ? -1.543 -12.422 0.658 1.00 93.50 77 THR A N 1
ATOM 643 C CA . THR A 1 77 ? -1.774 -12.437 -0.797 1.00 93.50 77 THR A CA 1
ATOM 644 C C . THR A 1 77 ? -3.231 -12.733 -1.162 1.00 93.50 77 THR A C 1
ATOM 646 O O . THR A 1 77 ? -3.795 -12.030 -1.995 1.00 93.50 77 THR A O 1
ATOM 649 N N . ASP A 1 78 ? -3.872 -13.689 -0.480 1.00 92.56 78 ASP A N 1
ATOM 650 C CA . ASP A 1 78 ? -5.275 -14.067 -0.733 1.00 92.56 78 ASP A CA 1
ATOM 651 C C . ASP A 1 78 ? -6.261 -12.923 -0.448 1.00 92.56 78 ASP A C 1
ATOM 653 O O . ASP A 1 78 ? -7.310 -12.799 -1.086 1.00 92.56 78 ASP A O 1
ATOM 657 N N . ASP A 1 79 ? -5.912 -12.055 0.503 1.00 93.00 79 ASP A N 1
ATOM 658 C CA . ASP A 1 79 ? -6.727 -10.907 0.884 1.00 93.00 79 ASP A CA 1
ATOM 659 C C . ASP A 1 79 ? -6.370 -9.634 0.121 1.00 93.00 79 ASP A C 1
ATOM 661 O O . ASP A 1 79 ? -7.163 -8.690 0.143 1.00 93.00 79 ASP A O 1
ATOM 665 N N . ALA A 1 80 ? -5.220 -9.629 -0.560 1.00 95.69 80 ALA A N 1
ATOM 666 C CA . ALA A 1 80 ? -4.568 -8.450 -1.108 1.00 95.69 80 ALA A CA 1
ATOM 667 C C . ALA A 1 80 ? -4.321 -7.358 -0.045 1.00 95.69 80 ALA A C 1
ATOM 669 O O . ALA A 1 80 ? -4.580 -6.179 -0.291 1.00 95.69 80 ALA A O 1
ATOM 670 N N . ILE A 1 81 ? -3.826 -7.752 1.138 1.00 95.88 81 ILE A N 1
ATOM 671 C CA . ILE A 1 81 ? -3.563 -6.848 2.272 1.00 95.88 81 ILE A CA 1
ATOM 672 C C . ILE A 1 81 ? -2.122 -6.979 2.763 1.00 95.88 81 ILE A C 1
ATOM 674 O O . ILE A 1 81 ? -1.660 -8.081 3.058 1.00 95.88 81 ILE A O 1
ATOM 678 N N . LEU A 1 82 ? -1.436 -5.846 2.893 1.00 96.94 82 LEU A N 1
ATOM 679 C CA . LEU A 1 82 ? -0.187 -5.698 3.636 1.00 96.94 82 LEU A CA 1
ATOM 680 C C . LEU A 1 82 ? -0.509 -5.124 5.020 1.00 96.94 82 LEU A C 1
ATOM 682 O O . LEU A 1 82 ? -1.189 -4.106 5.102 1.00 96.94 82 LEU A O 1
ATOM 686 N N . GLU A 1 83 ? -0.033 -5.760 6.084 1.00 94.56 83 GLU A N 1
ATOM 687 C CA . GLU A 1 83 ? -0.267 -5.340 7.475 1.00 94.56 83 GLU A CA 1
ATOM 688 C C . GLU A 1 83 ? 0.987 -5.371 8.336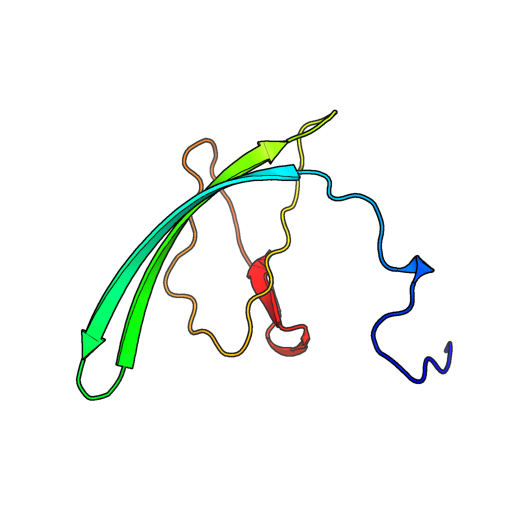 1.00 94.56 83 GLU A C 1
ATOM 690 O O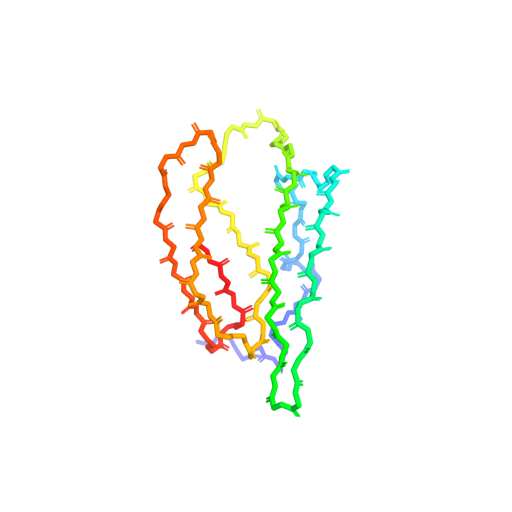 . GLU A 1 83 ? 1.916 -6.122 7.959 1.00 94.56 83 GLU A O 1
#

Radius of gyration: 15.66 Å; chains: 1; bounding box: 36×34×40 Å